Protein AF-J0ZTR8-F1 (afdb_monomer)

Mean predicted aligned error: 9.36 Å

Secondary structure (DSSP, 8-state):
------SSHHHHHHHHHHHHHHHHHHHHHHHHHHHHHHHHHHHHHHHHHHHTT----HHHHHHHHHHHHHHHHHHHHHHGGG--HHHHHHHHHHHHHHHHHHHHHHHHHHHHHHHHHHHHHHHHHHHHHHHT--

Nearest PDB structures (foldseek):
  3k1s-assembly1_A  TM=7.374E-01  e=2.381E+00  Bacillus anthracis
  6jx6-assembly1_C  TM=5.572E-01  e=1.476E+00  Homo sapiens
  2lrl-assembly1_A  TM=6.835E-01  e=6.987E+00  Escherichia coli K-12
  6iko-assembly1_A  TM=2.917E-01  e=4.330E+00  Mus musculus

Structure (mmCIF, N/CA/C/O backbone):
data_AF-J0ZTR8-F1
#
_entry.id   AF-J0ZTR8-F1
#
loop_
_atom_site.group_PDB
_atom_site.id
_atom_site.type_symbol
_atom_site.label_atom_id
_atom_site.label_alt_id
_atom_site.label_comp_id
_atom_site.label_asym_id
_atom_site.label_entity_id
_atom_site.label_seq_id
_atom_site.pdbx_PDB_ins_code
_atom_site.Cartn_x
_atom_site.Cartn_y
_atom_site.Cartn_z
_atom_site.occupancy
_atom_site.B_iso_or_equiv
_atom_site.auth_seq_id
_atom_site.auth_comp_id
_atom_site.auth_asym_id
_atom_site.auth_atom_id
_atom_site.pdbx_PDB_model_num
ATOM 1 N N . MET A 1 1 ? 46.237 -3.371 -52.506 1.00 38.31 1 MET A N 1
ATOM 2 C CA . MET A 1 1 ? 45.813 -2.296 -51.585 1.00 38.31 1 MET A CA 1
ATOM 3 C C . MET A 1 1 ? 44.910 -2.925 -50.540 1.00 38.31 1 MET A C 1
ATOM 5 O O . MET A 1 1 ? 43.870 -3.442 -50.919 1.00 38.31 1 MET A O 1
ATOM 9 N N . SER A 1 2 ? 45.355 -3.000 -49.284 1.00 45.72 2 SER A N 1
ATOM 10 C CA . SER A 1 2 ? 44.581 -3.608 -48.194 1.00 45.72 2 SER A CA 1
ATOM 11 C C . SER A 1 2 ? 43.732 -2.521 -47.543 1.00 45.72 2 SER A C 1
ATOM 13 O O . SER A 1 2 ? 44.282 -1.569 -46.991 1.00 45.72 2 SER A O 1
ATOM 15 N N . VAL A 1 3 ? 42.411 -2.616 -47.687 1.00 47.44 3 VAL A N 1
ATOM 16 C CA . VAL A 1 3 ? 41.468 -1.686 -47.058 1.00 47.44 3 VAL A CA 1
ATOM 17 C C . VAL A 1 3 ? 41.250 -2.173 -45.636 1.00 47.44 3 VAL A C 1
ATOM 19 O O . VAL A 1 3 ? 40.589 -3.180 -45.400 1.00 47.44 3 VAL A O 1
ATOM 22 N N . VAL A 1 4 ? 41.862 -1.474 -44.690 1.00 49.16 4 VAL A N 1
ATOM 23 C CA . VAL A 1 4 ? 41.681 -1.730 -43.269 1.00 49.16 4 VAL A CA 1
ATOM 24 C C . VAL A 1 4 ? 40.339 -1.120 -42.848 1.00 49.16 4 VAL A C 1
ATOM 26 O O . VAL A 1 4 ? 40.222 0.096 -42.715 1.00 49.16 4 VAL A O 1
ATOM 29 N N . GLN A 1 5 ? 39.316 -1.958 -42.665 1.00 52.06 5 GLN A N 1
ATOM 30 C CA . GLN A 1 5 ? 38.051 -1.582 -42.027 1.00 52.06 5 GLN A CA 1
ATOM 31 C C . GLN A 1 5 ? 38.244 -1.542 -40.501 1.00 52.06 5 GLN A C 1
ATOM 33 O O . GLN A 1 5 ? 37.935 -2.497 -39.800 1.00 52.06 5 GLN A O 1
ATOM 38 N N . TYR A 1 6 ? 38.776 -0.436 -39.978 1.00 50.03 6 TYR A N 1
ATOM 39 C CA . TYR A 1 6 ? 38.635 -0.082 -38.561 1.00 50.03 6 TYR A CA 1
ATOM 40 C C . TYR A 1 6 ? 37.590 1.026 -38.471 1.00 50.03 6 TYR A C 1
ATOM 42 O O . TYR A 1 6 ? 37.873 2.164 -38.836 1.00 50.03 6 TYR A O 1
ATOM 50 N N . GLY A 1 7 ? 36.379 0.716 -38.008 1.00 53.56 7 GLY A N 1
ATOM 51 C CA . GLY A 1 7 ? 35.395 1.774 -37.775 1.00 53.56 7 GLY A CA 1
ATOM 52 C C . GLY A 1 7 ? 34.061 1.359 -37.169 1.00 53.56 7 GLY A C 1
ATOM 53 O O . GLY A 1 7 ? 33.524 2.125 -36.377 1.00 53.56 7 GLY A O 1
ATOM 54 N N . ASP A 1 8 ? 33.537 0.170 -37.476 1.00 54.19 8 ASP A N 1
ATOM 55 C CA . ASP A 1 8 ? 32.096 -0.071 -37.265 1.00 54.19 8 ASP A CA 1
ATOM 56 C C . ASP A 1 8 ? 31.746 -0.859 -35.987 1.00 54.19 8 ASP A C 1
ATOM 58 O O . ASP A 1 8 ? 30.712 -0.628 -35.356 1.00 54.19 8 ASP A O 1
ATOM 62 N N . ASP A 1 9 ? 32.650 -1.717 -35.503 1.00 60.34 9 ASP A N 1
ATOM 63 C CA . ASP A 1 9 ? 32.377 -2.564 -34.328 1.00 60.34 9 ASP A CA 1
ATOM 64 C C . ASP A 1 9 ? 32.202 -1.760 -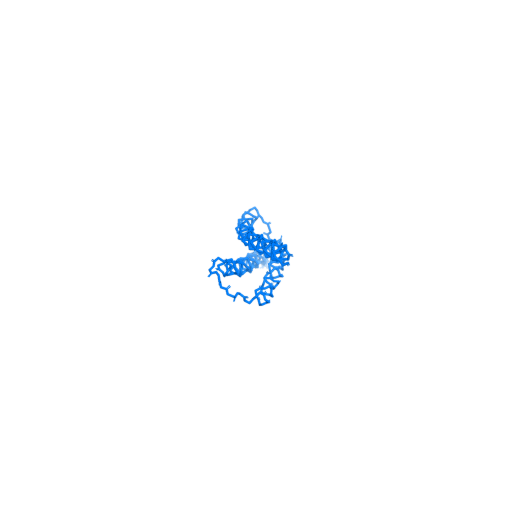33.026 1.00 60.34 9 ASP A C 1
ATOM 66 O O . ASP A 1 9 ? 31.440 -2.145 -32.138 1.00 60.34 9 ASP A O 1
ATOM 70 N N . SER A 1 10 ? 32.866 -0.605 -32.911 1.00 66.19 10 SER A N 1
ATOM 71 C CA . SER A 1 10 ? 32.795 0.262 -31.724 1.00 66.19 10 SER A CA 1
ATOM 72 C C . SER A 1 10 ? 31.452 0.991 -31.613 1.00 66.19 10 SER A C 1
ATOM 74 O O . SER A 1 10 ? 30.917 1.152 -30.513 1.00 66.19 10 SER A O 1
ATOM 76 N N . PHE A 1 11 ? 30.873 1.403 -32.745 1.00 63.28 11 PHE A N 1
ATOM 77 C CA . PHE A 1 11 ? 29.573 2.071 -32.769 1.00 63.28 11 PHE A CA 1
ATOM 78 C C . PHE A 1 11 ? 28.440 1.070 -32.521 1.00 63.28 11 PHE A C 1
ATOM 80 O O . PHE A 1 11 ? 27.582 1.313 -31.672 1.00 63.28 11 PHE A O 1
ATOM 87 N N . ALA A 1 12 ? 28.498 -0.101 -33.163 1.00 66.94 12 ALA A N 1
ATOM 88 C CA . ALA A 1 12 ? 27.542 -1.182 -32.940 1.00 66.94 12 ALA A CA 1
ATOM 89 C C . ALA A 1 12 ? 27.565 -1.706 -31.489 1.00 66.94 12 ALA A C 1
ATOM 91 O O . ALA A 1 12 ? 26.508 -1.964 -30.909 1.00 66.94 12 ALA A O 1
ATOM 92 N N . ALA A 1 13 ? 28.746 -1.823 -30.868 1.00 63.31 13 ALA A N 1
ATOM 93 C CA . ALA A 1 13 ? 28.872 -2.220 -29.465 1.00 63.31 13 ALA A CA 1
ATOM 94 C C . ALA A 1 13 ? 28.297 -1.167 -28.500 1.00 63.31 13 ALA A C 1
ATOM 96 O O . ALA A 1 13 ? 27.596 -1.523 -27.552 1.00 63.31 13 ALA A O 1
ATOM 97 N N . LYS A 1 14 ? 28.539 0.127 -28.756 1.00 61.22 14 LYS A N 1
ATOM 98 C CA . LYS A 1 14 ? 27.960 1.224 -27.961 1.00 61.22 14 LYS A CA 1
ATOM 99 C C . LYS A 1 14 ? 26.442 1.305 -28.105 1.00 61.22 14 LYS A C 1
ATOM 101 O O . LYS A 1 14 ? 25.765 1.479 -27.098 1.00 61.22 14 LYS A O 1
ATOM 106 N N . ALA A 1 15 ? 25.911 1.134 -29.316 1.00 63.16 15 ALA A N 1
ATOM 107 C CA . ALA A 1 15 ? 24.471 1.122 -29.561 1.00 63.16 15 ALA A CA 1
ATOM 108 C C . ALA A 1 15 ? 23.782 -0.033 -28.814 1.00 63.16 15 ALA A C 1
ATOM 110 O O . ALA A 1 15 ? 22.824 0.203 -28.087 1.00 63.16 15 ALA A O 1
ATOM 111 N N . LYS A 1 16 ? 24.328 -1.257 -28.891 1.00 64.12 16 LYS A N 1
ATOM 112 C CA . LYS A 1 16 ? 23.813 -2.418 -28.140 1.00 64.12 16 LYS A CA 1
ATOM 113 C C . LYS A 1 16 ? 23.883 -2.234 -26.624 1.00 64.12 16 LYS A C 1
ATOM 115 O O . LYS A 1 16 ? 22.965 -2.629 -25.917 1.00 64.12 16 LYS A O 1
ATOM 120 N N . ALA A 1 17 ? 24.962 -1.642 -26.110 1.00 64.75 17 ALA A N 1
ATOM 121 C CA . ALA A 1 17 ? 25.085 -1.361 -24.681 1.00 64.75 17 ALA A CA 1
ATOM 122 C C . ALA A 1 17 ? 24.061 -0.316 -24.208 1.00 64.75 17 ALA A C 1
ATOM 124 O O . ALA A 1 17 ? 23.549 -0.417 -23.095 1.00 64.75 17 ALA A O 1
ATOM 125 N N . LEU A 1 18 ? 23.754 0.679 -25.040 1.00 67.75 18 LEU A N 1
ATOM 126 C CA . LEU A 1 18 ? 22.758 1.702 -24.733 1.00 67.75 18 LEU A CA 1
ATOM 127 C C . LEU A 1 18 ? 21.340 1.112 -24.738 1.00 67.75 18 LEU A C 1
ATOM 129 O O . LEU A 1 18 ? 20.578 1.368 -23.813 1.00 67.75 18 LEU A O 1
ATOM 133 N N . ASP A 1 19 ? 21.039 0.249 -25.708 1.00 69.38 19 ASP A N 1
ATOM 134 C CA . ASP A 1 19 ? 19.752 -0.445 -25.830 1.00 69.38 19 ASP A CA 1
ATOM 135 C C . ASP A 1 19 ? 19.502 -1.412 -24.657 1.00 69.38 19 ASP A C 1
ATOM 137 O O . ASP A 1 19 ? 18.451 -1.378 -24.019 1.00 69.38 19 ASP A O 1
ATOM 141 N N . ASN A 1 20 ? 20.519 -2.189 -24.262 1.00 71.75 20 ASN A N 1
ATOM 142 C CA . ASN A 1 20 ? 20.438 -3.056 -23.082 1.00 71.75 20 ASN A CA 1
ATOM 143 C C . ASN A 1 20 ? 20.183 -2.261 -21.788 1.00 71.75 20 ASN A C 1
ATOM 145 O 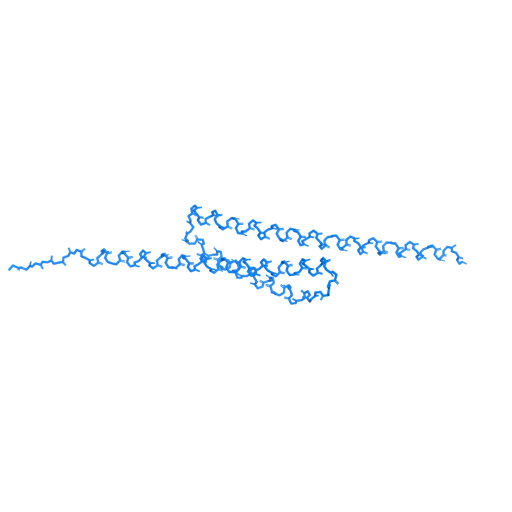O . ASN A 1 20 ? 19.380 -2.680 -20.962 1.00 71.75 20 ASN A O 1
ATOM 149 N N . ASN A 1 21 ? 20.816 -1.092 -21.623 1.00 78.50 21 ASN A N 1
ATOM 150 C CA . ASN A 1 21 ? 20.585 -0.241 -20.451 1.00 78.50 21 ASN A CA 1
ATOM 151 C C . ASN A 1 21 ? 19.160 0.333 -20.408 1.00 78.50 21 ASN A C 1
ATOM 153 O O . ASN A 1 21 ? 18.613 0.504 -19.319 1.00 78.50 21 ASN A O 1
ATOM 157 N N . LEU A 1 22 ? 18.558 0.630 -21.565 1.00 82.75 22 LEU A N 1
ATOM 158 C CA . LEU A 1 22 ? 17.165 1.077 -21.643 1.00 82.75 22 LEU A CA 1
ATOM 159 C C . LEU A 1 22 ? 16.200 -0.051 -21.259 1.00 82.75 22 LEU A C 1
ATOM 161 O O . LEU A 1 22 ? 15.306 0.171 -20.447 1.00 82.75 22 LEU A O 1
ATOM 165 N N . ILE A 1 23 ? 16.429 -1.267 -21.764 1.00 87.38 23 ILE A N 1
ATOM 166 C CA . ILE A 1 23 ? 15.625 -2.449 -21.418 1.00 87.38 23 ILE A CA 1
ATOM 167 C C . ILE A 1 23 ? 15.729 -2.764 -19.919 1.00 87.38 23 ILE A C 1
ATOM 169 O O . ILE A 1 23 ? 14.712 -2.988 -19.261 1.00 87.38 23 ILE A O 1
ATOM 173 N N . ASP A 1 24 ? 16.940 -2.745 -19.357 1.00 89.88 24 ASP A N 1
ATOM 174 C CA . ASP A 1 24 ? 17.158 -3.027 -17.936 1.00 89.88 24 ASP A CA 1
ATOM 175 C C . ASP A 1 24 ? 16.494 -1.978 -17.032 1.00 89.88 24 ASP A C 1
ATOM 177 O O . ASP A 1 24 ? 15.907 -2.322 -16.000 1.00 89.88 24 ASP A O 1
ATOM 181 N N . ARG A 1 25 ? 16.537 -0.703 -17.437 1.00 91.38 25 ARG A N 1
ATOM 182 C CA . ARG A 1 25 ? 15.855 0.400 -16.753 1.00 91.38 25 ARG A CA 1
ATOM 183 C C . ARG A 1 25 ? 14.342 0.232 -16.777 1.00 91.38 25 ARG A C 1
ATOM 185 O O . ARG A 1 25 ? 13.708 0.307 -15.726 1.00 91.38 25 ARG A O 1
ATOM 192 N N . ASP A 1 26 ? 13.763 -0.001 -17.950 1.00 92.94 26 ASP A N 1
ATOM 193 C CA . ASP A 1 26 ? 12.313 -0.143 -18.105 1.00 92.94 26 ASP A CA 1
ATOM 194 C C . ASP A 1 26 ? 11.805 -1.370 -17.328 1.00 92.94 26 ASP A C 1
ATOM 196 O O . ASP A 1 26 ? 10.744 -1.339 -16.696 1.00 92.94 26 ASP A O 1
ATOM 200 N N . TRP A 1 27 ? 12.607 -2.436 -17.277 1.00 94.06 27 TRP A N 1
ATOM 201 C CA . TRP A 1 27 ? 12.337 -3.605 -16.447 1.00 94.06 27 TRP A CA 1
ATOM 202 C C . TRP A 1 27 ? 12.416 -3.307 -14.944 1.00 94.06 27 TRP A C 1
ATOM 204 O O . TRP A 1 27 ? 11.539 -3.737 -14.186 1.00 94.06 27 TRP A O 1
ATOM 214 N N . ALA A 1 28 ? 13.432 -2.562 -14.496 1.00 94.75 28 ALA A N 1
ATOM 215 C CA . ALA A 1 28 ? 13.551 -2.125 -13.106 1.00 94.75 28 ALA A CA 1
ATOM 216 C C . ALA A 1 28 ? 12.344 -1.270 -12.691 1.00 94.75 28 ALA A C 1
ATOM 218 O O . ALA A 1 28 ? 11.746 -1.519 -11.641 1.00 94.75 28 ALA A O 1
ATOM 219 N N . MET A 1 29 ? 11.929 -0.336 -13.550 1.00 96.25 29 MET A N 1
ATOM 220 C CA . MET A 1 29 ? 10.774 0.518 -13.293 1.00 96.25 29 MET A CA 1
ATOM 221 C C . MET A 1 29 ? 9.466 -0.279 -13.274 1.00 96.25 29 MET A C 1
ATOM 223 O O . MET A 1 29 ? 8.661 -0.131 -12.358 1.00 96.25 29 MET A O 1
ATOM 227 N N . THR A 1 30 ? 9.284 -1.216 -14.206 1.00 96.44 30 THR A N 1
ATOM 228 C CA . THR A 1 30 ? 8.110 -2.106 -14.231 1.00 96.44 30 THR A CA 1
ATOM 229 C C . THR A 1 30 ? 7.970 -2.894 -12.927 1.00 96.44 30 THR A C 1
ATOM 231 O O . THR A 1 30 ? 6.879 -2.975 -12.358 1.00 96.44 30 THR A O 1
ATOM 234 N N . LYS A 1 31 ? 9.076 -3.448 -12.411 1.00 96.50 31 LYS A N 1
ATOM 235 C CA . LYS A 1 31 ? 9.086 -4.155 -11.121 1.00 96.50 31 LYS A CA 1
ATOM 236 C C . LYS A 1 31 ? 8.732 -3.241 -9.957 1.00 96.50 31 LYS A C 1
ATOM 238 O O . LYS A 1 31 ? 7.974 -3.650 -9.081 1.00 96.50 31 LYS A O 1
ATOM 243 N N . PHE A 1 32 ? 9.274 -2.028 -9.948 1.00 97.81 32 PHE A N 1
ATOM 244 C CA . PHE A 1 32 ? 8.981 -1.041 -8.918 1.00 97.81 32 PHE A CA 1
ATOM 245 C C . PHE A 1 32 ? 7.499 -0.663 -8.908 1.00 97.81 32 PHE A C 1
ATOM 247 O O . PHE A 1 32 ? 6.840 -0.773 -7.875 1.00 97.81 32 PHE A O 1
ATOM 254 N N . VAL A 1 33 ? 6.938 -0.330 -10.072 1.00 97.62 33 VAL A N 1
ATOM 255 C CA . VAL A 1 33 ? 5.512 -0.014 -10.227 1.00 97.62 33 VAL A CA 1
ATOM 256 C C . VAL A 1 33 ? 4.635 -1.181 -9.769 1.00 97.62 33 VAL A C 1
ATOM 258 O O . VAL A 1 33 ? 3.643 -0.966 -9.070 1.00 97.62 33 VAL A O 1
ATOM 261 N N . ALA A 1 34 ? 4.995 -2.417 -10.126 1.00 97.44 34 ALA A N 1
ATOM 262 C CA . ALA A 1 34 ? 4.270 -3.607 -9.690 1.00 97.44 34 ALA A CA 1
ATOM 263 C C . ALA A 1 34 ? 4.313 -3.784 -8.163 1.00 97.44 34 ALA A C 1
ATOM 265 O O . ALA A 1 34 ? 3.278 -4.058 -7.557 1.00 97.44 34 ALA A O 1
ATOM 266 N N . ALA A 1 35 ? 5.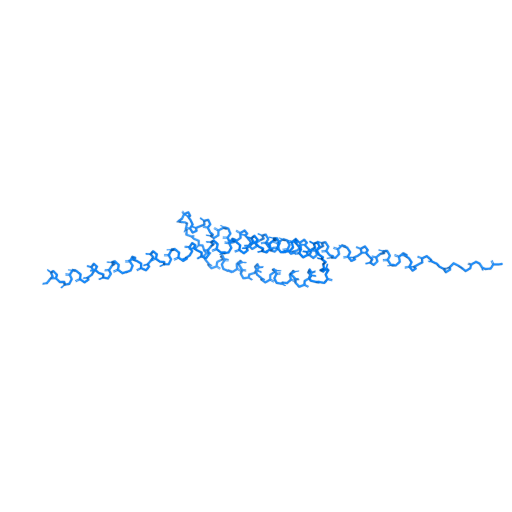474 -3.574 -7.534 1.00 98.12 35 ALA A N 1
ATOM 267 C CA . ALA A 1 35 ? 5.627 -3.661 -6.084 1.00 98.12 35 ALA A CA 1
ATOM 268 C C . ALA A 1 35 ? 4.812 -2.582 -5.349 1.00 98.12 35 ALA A C 1
ATOM 270 O O . ALA A 1 35 ? 4.096 -2.901 -4.398 1.00 98.12 35 ALA A O 1
ATOM 271 N N . VAL A 1 36 ? 4.852 -1.327 -5.820 1.00 98.12 36 VAL A N 1
ATOM 272 C CA . VAL A 1 36 ? 4.045 -0.232 -5.253 1.00 98.12 36 VAL A CA 1
ATOM 273 C C . VAL A 1 36 ? 2.556 -0.543 -5.372 1.00 98.12 36 VAL A C 1
ATOM 275 O O . VAL A 1 36 ? 1.832 -0.461 -4.381 1.00 98.12 36 VAL A O 1
ATOM 278 N N . LYS A 1 37 ? 2.087 -0.928 -6.566 1.00 97.19 37 LYS A N 1
ATOM 279 C CA . LYS A 1 37 ? 0.667 -1.227 -6.802 1.00 97.19 37 LYS A CA 1
ATOM 280 C C . LYS A 1 37 ? 0.188 -2.421 -5.984 1.00 97.19 37 LYS A C 1
ATOM 282 O O . LYS A 1 37 ? -0.890 -2.345 -5.405 1.00 97.19 37 LYS A O 1
ATOM 287 N N . GLY A 1 38 ? 0.981 -3.488 -5.906 1.00 97.31 38 GLY A N 1
ATOM 288 C CA . GLY A 1 38 ? 0.648 -4.661 -5.100 1.00 97.31 38 GLY A CA 1
ATOM 289 C C . GLY A 1 38 ? 0.510 -4.311 -3.619 1.00 97.31 38 GLY A C 1
ATOM 290 O O . GLY A 1 38 ? -0.480 -4.674 -2.989 1.00 97.31 38 GLY A O 1
ATOM 291 N N . LEU A 1 39 ? 1.446 -3.531 -3.072 1.00 98.06 39 LEU A N 1
ATOM 292 C CA . LEU A 1 39 ? 1.356 -3.078 -1.686 1.00 98.06 39 LEU A CA 1
ATOM 293 C C . LEU A 1 39 ? 0.157 -2.141 -1.464 1.00 98.06 39 LEU A C 1
ATOM 295 O O . LEU A 1 39 ? -0.574 -2.309 -0.491 1.00 98.06 39 LEU A O 1
ATOM 299 N N . ALA A 1 40 ? -0.090 -1.204 -2.382 1.00 97.88 40 ALA A N 1
ATOM 300 C CA . ALA A 1 40 ? -1.236 -0.300 -2.317 1.00 97.88 40 ALA A CA 1
ATOM 301 C C . ALA A 1 40 ? -2.573 -1.058 -2.308 1.00 97.88 40 ALA A C 1
ATOM 303 O O . ALA A 1 40 ? -3.457 -0.713 -1.532 1.00 97.88 40 ALA A O 1
ATOM 304 N N . GLN A 1 41 ? -2.702 -2.119 -3.111 1.00 97.75 41 GLN A N 1
ATOM 305 C CA . GLN A 1 41 ? -3.900 -2.963 -3.145 1.00 97.75 41 GLN A CA 1
ATOM 306 C C . GLN A 1 41 ? -4.157 -3.673 -1.814 1.00 97.75 41 GLN A C 1
ATOM 308 O O . GLN A 1 41 ? -5.301 -3.739 -1.376 1.00 97.75 41 GLN A O 1
ATOM 313 N N . VAL A 1 42 ? -3.112 -4.180 -1.154 1.00 97.62 42 VAL A N 1
ATOM 314 C CA . VAL A 1 42 ? -3.244 -4.824 0.165 1.00 97.62 42 VAL A CA 1
ATOM 315 C C . VAL A 1 42 ? -3.696 -3.812 1.222 1.00 97.62 42 VAL A C 1
ATOM 317 O O . VAL A 1 42 ? -4.566 -4.115 2.036 1.00 97.62 42 VAL A O 1
ATOM 320 N N . VAL A 1 43 ? -3.145 -2.595 1.186 1.00 97.38 43 VAL A N 1
ATOM 321 C CA . VAL A 1 43 ? -3.531 -1.501 2.094 1.00 97.38 43 VAL A CA 1
ATOM 322 C C . VAL A 1 43 ? -4.967 -1.037 1.836 1.00 97.38 43 VAL A C 1
ATOM 324 O O . VAL A 1 43 ? -5.721 -0.807 2.781 1.00 97.38 43 VAL A O 1
ATOM 327 N N . ASP A 1 44 ? -5.375 -0.926 0.571 1.00 97.31 44 ASP A N 1
ATOM 328 C CA . ASP A 1 44 ? -6.756 -0.598 0.209 1.00 97.31 44 ASP A CA 1
ATOM 329 C C . ASP A 1 44 ? -7.720 -1.691 0.669 1.00 97.31 44 ASP A C 1
ATOM 331 O O . ASP A 1 44 ? -8.770 -1.385 1.227 1.00 97.31 44 ASP A O 1
ATOM 335 N N . TYR A 1 45 ? -7.365 -2.961 0.461 1.00 96.06 45 TYR A N 1
ATOM 336 C CA . TYR A 1 45 ? -8.172 -4.095 0.898 1.00 96.06 45 TYR A CA 1
ATOM 337 C C . TYR A 1 45 ? -8.413 -4.052 2.407 1.00 96.06 45 TYR A C 1
ATOM 339 O O . TYR A 1 45 ? -9.560 -4.105 2.844 1.00 96.06 45 TYR A O 1
ATOM 347 N N . GLU A 1 46 ? -7.358 -3.885 3.202 1.00 96.31 46 GLU A N 1
ATOM 348 C CA . GLU A 1 46 ? -7.499 -3.764 4.651 1.00 96.31 46 GLU A CA 1
ATOM 349 C C . GLU A 1 46 ? -8.345 -2.548 5.040 1.00 96.31 46 GLU A C 1
ATOM 351 O O . GLU A 1 46 ? -9.256 -2.682 5.849 1.00 96.31 46 GLU A O 1
ATOM 356 N N . SER A 1 47 ? -8.103 -1.382 4.436 1.00 96.06 47 SER A N 1
ATOM 357 C CA . SER A 1 47 ? -8.885 -0.170 4.720 1.00 96.06 47 SER A CA 1
ATOM 358 C C . SER A 1 47 ? -10.374 -0.377 4.429 1.00 96.06 47 SER A C 1
ATOM 360 O O . SER A 1 47 ? -11.220 -0.034 5.250 1.00 96.06 47 SER A O 1
ATOM 362 N N . ASN A 1 48 ? -10.701 -1.017 3.305 1.00 95.25 48 ASN A N 1
ATOM 363 C CA . ASN A 1 48 ? -12.078 -1.350 2.953 1.00 95.25 48 ASN A CA 1
ATOM 364 C C . ASN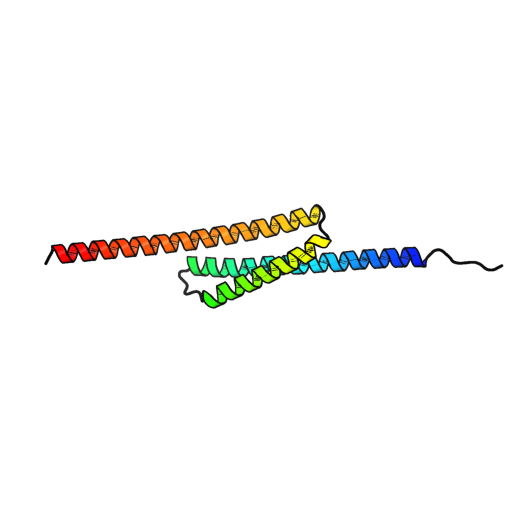 A 1 48 ? -12.694 -2.346 3.947 1.00 95.25 48 ASN A C 1
ATOM 366 O O . ASN A 1 48 ? -13.872 -2.226 4.281 1.00 95.25 48 ASN A O 1
ATOM 370 N N . MET A 1 49 ? -11.924 -3.319 4.446 1.00 94.06 49 MET A N 1
ATOM 371 C CA . MET A 1 49 ? -12.388 -4.252 5.481 1.00 94.06 49 MET A CA 1
ATOM 372 C C . MET A 1 49 ? -12.666 -3.536 6.808 1.00 94.06 49 MET A C 1
ATOM 374 O O . MET A 1 49 ? -13.689 -3.803 7.437 1.00 94.06 49 MET A O 1
ATOM 378 N N . LEU A 1 50 ? -11.803 -2.591 7.195 1.00 92.44 50 LEU A N 1
ATOM 379 C CA . LEU A 1 50 ? -11.980 -1.759 8.388 1.00 92.44 50 LEU A CA 1
ATOM 380 C C . LEU A 1 50 ? -13.216 -0.854 8.292 1.00 92.44 50 LEU A C 1
ATOM 382 O O . LEU A 1 50 ? -13.879 -0.632 9.300 1.00 92.44 50 LEU A O 1
ATOM 386 N N . GLU A 1 51 ? -13.530 -0.329 7.107 1.00 92.50 51 GLU A N 1
ATOM 387 C CA . GLU A 1 51 ? -14.696 0.539 6.883 1.00 92.50 51 GLU A CA 1
ATOM 388 C C . GLU A 1 51 ? -16.008 -0.248 6.755 1.00 92.50 51 GLU A C 1
ATOM 390 O O . GLU A 1 51 ? -17.050 0.188 7.239 1.00 92.50 51 GLU A O 1
ATOM 395 N N . SER A 1 52 ? -15.972 -1.427 6.129 1.00 91.50 52 SER A N 1
ATOM 396 C CA . SER A 1 52 ? -17.161 -2.258 5.883 1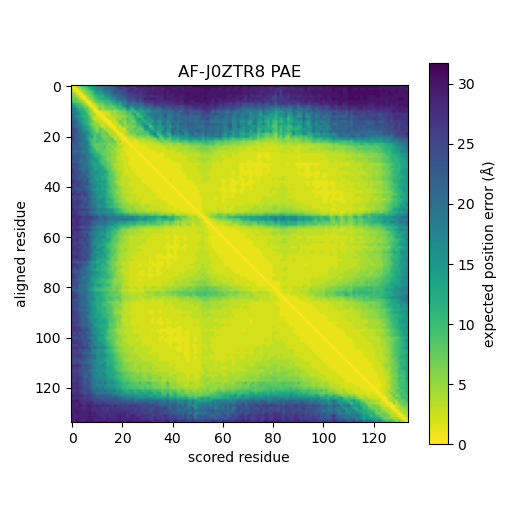.00 91.50 52 SER A CA 1
ATOM 397 C C . SER A 1 52 ? -17.580 -3.133 7.071 1.00 91.50 52 SER A C 1
ATOM 399 O O . SER A 1 52 ? -18.517 -3.919 6.944 1.00 91.50 52 SER A O 1
ATOM 401 N N . SER A 1 53 ? -16.925 -2.995 8.230 1.00 79.06 53 SER A N 1
ATOM 402 C CA . SER A 1 53 ? -17.106 -3.881 9.397 1.00 79.06 53 SER A CA 1
ATOM 403 C C . SER A 1 53 ? -16.860 -5.364 9.075 1.00 79.06 53 SER A C 1
ATOM 405 O O . SER A 1 53 ? -17.468 -6.252 9.674 1.00 79.06 53 SER A O 1
ATOM 407 N N . GLY A 1 54 ? -15.990 -5.642 8.100 1.00 82.62 54 GLY A N 1
ATOM 408 C CA . GLY A 1 54 ? -15.587 -7.002 7.772 1.00 82.62 54 GLY A CA 1
ATOM 409 C C . GLY A 1 54 ? -14.739 -7.624 8.883 1.00 82.62 54 GLY A C 1
ATOM 410 O O . GLY A 1 54 ? -14.249 -6.936 9.777 1.00 82.62 54 GLY A O 1
ATOM 411 N N . ILE A 1 55 ? -14.529 -8.939 8.807 1.00 85.81 55 ILE A N 1
ATOM 412 C CA . ILE A 1 55 ? -13.588 -9.661 9.673 1.00 85.81 55 ILE A CA 1
ATOM 413 C C . ILE A 1 55 ? -12.329 -9.943 8.842 1.00 85.81 55 ILE A C 1
ATOM 415 O O . ILE A 1 55 ? -12.274 -10.964 8.154 1.00 85.81 55 ILE A O 1
ATOM 419 N N . PRO A 1 56 ? -11.356 -9.019 8.800 1.00 86.44 56 PRO A N 1
ATOM 420 C CA . PRO A 1 56 ? -10.122 -9.237 8.062 1.00 86.44 56 PRO A CA 1
ATOM 421 C C . PRO A 1 56 ? -9.255 -10.306 8.734 1.00 86.44 56 PRO A C 1
ATOM 423 O O . PRO A 1 56 ? -9.094 -10.333 9.955 1.00 86.44 56 PRO A O 1
ATOM 426 N N . ASP A 1 57 ? -8.634 -11.145 7.910 1.00 92.88 57 ASP A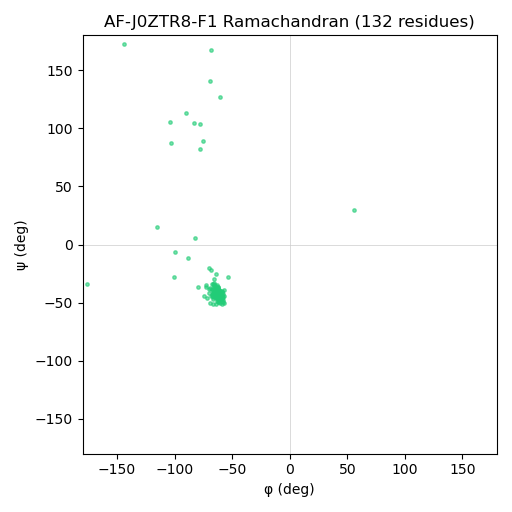 N 1
ATOM 427 C CA . ASP A 1 57 ? -7.502 -11.966 8.327 1.00 92.88 57 ASP A CA 1
ATOM 428 C C . ASP A 1 57 ? -6.256 -11.073 8.418 1.00 92.88 57 ASP A C 1
ATOM 430 O O . ASP A 1 57 ? -5.533 -10.858 7.441 1.00 92.88 57 ASP A O 1
ATOM 434 N N . TYR A 1 58 ? -6.044 -10.483 9.595 1.00 92.56 58 TYR A N 1
ATOM 435 C CA . TYR A 1 58 ? -4.912 -9.590 9.831 1.00 92.56 58 TYR A CA 1
ATOM 436 C C . TYR A 1 58 ? -3.559 -10.297 9.725 1.00 92.56 58 TYR A C 1
ATOM 438 O O . TYR A 1 58 ? -2.563 -9.631 9.441 1.00 92.56 58 TYR A O 1
ATOM 446 N N . GLU A 1 59 ? -3.487 -11.612 9.950 1.00 95.62 59 GLU A N 1
ATOM 447 C CA . GLU A 1 59 ? -2.229 -12.348 9.835 1.00 95.62 59 GLU A CA 1
ATOM 448 C C . GLU A 1 59 ? -1.792 -12.413 8.371 1.00 95.62 59 GLU A C 1
ATOM 450 O O . GLU A 1 59 ? -0.678 -11.987 8.042 1.00 95.62 59 GLU A O 1
ATOM 455 N N . GLU A 1 60 ? -2.696 -12.826 7.479 1.00 95.94 60 GLU A N 1
ATOM 456 C CA . GLU A 1 60 ? -2.412 -12.868 6.043 1.00 95.94 60 GLU A CA 1
ATOM 457 C C . GLU A 1 60 ? -2.169 -11.463 5.474 1.00 95.94 60 GLU A C 1
ATOM 459 O O . GLU A 1 60 ? -1.199 -11.244 4.743 1.00 95.94 60 GLU A O 1
ATOM 464 N N . ILE A 1 61 ? -2.976 -10.469 5.864 1.00 96.31 61 ILE A N 1
ATOM 465 C CA . ILE A 1 61 ? -2.784 -9.074 5.434 1.00 96.31 61 ILE A CA 1
ATOM 466 C C . ILE A 1 61 ? -1.393 -8.567 5.830 1.00 96.31 61 ILE A C 1
ATOM 468 O O . ILE A 1 61 ? -0.675 -7.998 5.001 1.00 96.31 61 ILE A O 1
ATOM 472 N N . ASN A 1 62 ? -0.979 -8.776 7.081 1.00 96.12 62 ASN A N 1
ATOM 473 C CA . ASN A 1 62 ? 0.324 -8.318 7.555 1.00 96.12 62 ASN A CA 1
ATOM 474 C C . ASN A 1 62 ? 1.470 -9.053 6.859 1.00 96.12 62 ASN A C 1
ATOM 476 O O . ASN A 1 62 ? 2.469 -8.427 6.491 1.00 96.12 62 ASN A O 1
ATOM 480 N N . LEU A 1 63 ? 1.320 -10.352 6.606 1.00 97.06 63 LEU A N 1
ATOM 481 C CA . LEU A 1 63 ? 2.288 -11.130 5.844 1.00 97.06 63 LEU A CA 1
ATOM 482 C C . LEU A 1 63 ? 2.446 -10.590 4.413 1.00 97.06 63 LEU A C 1
ATOM 484 O O . LEU A 1 63 ? 3.574 -10.401 3.943 1.00 97.06 63 LEU A O 1
ATOM 488 N N . CYS A 1 64 ? 1.337 -10.277 3.742 1.00 96.56 64 CYS A N 1
ATOM 489 C CA . CYS A 1 64 ? 1.325 -9.633 2.431 1.00 96.56 64 CYS A CA 1
ATOM 490 C C . CYS A 1 64 ? 2.000 -8.256 2.454 1.00 96.56 64 CYS A C 1
ATOM 492 O O . CYS A 1 64 ? 2.824 -7.982 1.580 1.00 96.56 64 CYS A O 1
ATOM 494 N N . LYS A 1 65 ? 1.741 -7.414 3.463 1.00 97.06 65 LYS A N 1
ATOM 495 C CA . LYS A 1 65 ? 2.424 -6.115 3.611 1.00 97.06 65 LYS A CA 1
ATOM 496 C C . LYS A 1 65 ? 3.932 -6.272 3.795 1.00 97.06 65 LYS A C 1
ATOM 498 O O . LYS A 1 65 ? 4.698 -5.572 3.140 1.00 97.06 65 LYS A O 1
ATOM 503 N N . ILE A 1 66 ? 4.378 -7.200 4.647 1.00 97.56 66 ILE A N 1
ATOM 504 C CA . ILE A 1 66 ? 5.808 -7.456 4.888 1.00 97.56 66 ILE A CA 1
ATOM 505 C C . ILE A 1 66 ? 6.502 -7.902 3.594 1.00 97.56 66 ILE A C 1
ATOM 507 O O . ILE A 1 66 ? 7.595 -7.423 3.279 1.00 97.56 66 ILE A O 1
ATOM 511 N N . ARG A 1 67 ? 5.870 -8.803 2.830 1.00 97.06 67 ARG A N 1
ATOM 512 C CA . ARG A 1 67 ? 6.369 -9.230 1.513 1.00 97.06 67 ARG A CA 1
ATOM 513 C C . ARG A 1 67 ? 6.405 -8.056 0.530 1.00 97.06 67 ARG A C 1
ATOM 515 O O . ARG A 1 67 ? 7.456 -7.796 -0.046 1.00 97.06 67 ARG A O 1
ATOM 522 N N . GLY A 1 68 ? 5.319 -7.292 0.422 1.00 96.75 68 GLY A N 1
ATOM 523 C CA . GLY A 1 68 ? 5.228 -6.128 -0.462 1.00 96.75 68 GLY A CA 1
ATOM 524 C C . GLY A 1 68 ? 6.269 -5.050 -0.150 1.00 96.75 68 GLY A C 1
ATOM 525 O O . GLY A 1 68 ? 6.919 -4.544 -1.058 1.00 96.75 68 GLY A O 1
ATOM 526 N N . LEU A 1 69 ? 6.514 -4.753 1.130 1.00 97.62 69 LEU A N 1
ATOM 527 C CA . LEU A 1 69 ? 7.565 -3.821 1.556 1.00 97.62 69 LEU A CA 1
ATOM 528 C C . LEU A 1 69 ? 8.967 -4.327 1.204 1.00 97.62 69 LEU A C 1
ATOM 530 O O . LEU A 1 69 ? 9.828 -3.547 0.796 1.00 97.62 69 LEU A O 1
ATOM 534 N N . ARG A 1 70 ? 9.215 -5.634 1.338 1.00 97.31 70 ARG A N 1
ATOM 535 C CA . ARG A 1 70 ? 10.485 -6.243 0.924 1.00 97.31 70 ARG A CA 1
ATOM 536 C C . ARG A 1 70 ? 10.700 -6.097 -0.583 1.00 97.31 70 ARG A C 1
ATOM 538 O O . ARG A 1 70 ? 11.789 -5.700 -0.998 1.00 97.31 70 ARG A O 1
ATOM 545 N N . ASP A 1 71 ? 9.680 -6.395 -1.379 1.00 97.25 71 ASP A N 1
ATOM 546 C CA . ASP A 1 71 ? 9.742 -6.309 -2.840 1.00 97.25 71 ASP A CA 1
ATOM 547 C C . ASP A 1 71 ? 9.883 -4.859 -3.316 1.00 97.25 71 ASP A C 1
ATOM 549 O O . ASP A 1 71 ? 10.671 -4.572 -4.223 1.00 97.25 71 ASP A O 1
ATOM 553 N N . LEU A 1 72 ? 9.207 -3.922 -2.647 1.00 97.44 72 LEU A N 1
ATOM 554 C CA . LEU A 1 72 ? 9.358 -2.489 -2.879 1.00 97.44 72 LEU A CA 1
ATOM 555 C C . LEU A 1 72 ? 10.790 -2.021 -2.588 1.00 97.44 72 LEU A C 1
ATOM 557 O O . LEU A 1 72 ? 11.417 -1.391 -3.433 1.00 97.44 72 LEU A O 1
ATOM 561 N N . ASN A 1 73 ? 11.356 -2.387 -1.436 1.00 96.94 73 ASN A N 1
ATOM 562 C CA . ASN A 1 73 ? 12.732 -2.017 -1.084 1.00 96.94 73 ASN A CA 1
ATOM 563 C C . ASN A 1 73 ? 13.761 -2.582 -2.072 1.00 96.94 73 ASN A C 1
ATOM 565 O O . ASN A 1 73 ? 14.734 -1.909 -2.435 1.00 96.94 73 ASN A O 1
ATOM 569 N N . LYS A 1 74 ? 13.546 -3.821 -2.527 1.00 9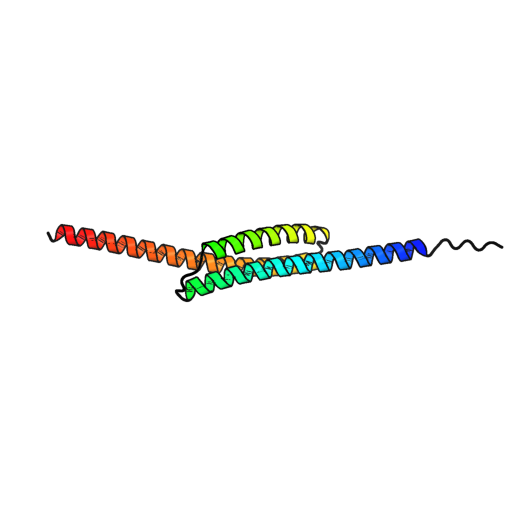6.25 74 LYS A N 1
ATOM 570 C CA . LYS A 1 74 ? 14.410 -4.463 -3.517 1.00 96.25 74 LYS A CA 1
ATOM 571 C C . LYS A 1 74 ? 14.324 -3.755 -4.869 1.00 96.25 74 LYS A C 1
ATOM 573 O O . LYS A 1 74 ? 15.351 -3.362 -5.408 1.00 96.25 74 LYS A O 1
ATOM 578 N N . SER A 1 75 ? 13.115 -3.544 -5.382 1.00 96.19 75 SER A N 1
ATOM 579 C CA . SER A 1 75 ? 12.904 -2.876 -6.672 1.00 96.19 75 SER A CA 1
ATOM 580 C C . SER A 1 75 ? 13.360 -1.413 -6.665 1.00 96.19 75 SER A C 1
ATOM 582 O O . SER A 1 75 ? 13.951 -0.962 -7.639 1.00 96.19 75 SER A O 1
ATOM 584 N N . MET A 1 76 ? 13.212 -0.696 -5.548 1.00 96.00 76 MET A N 1
ATOM 585 C CA . MET A 1 76 ? 13.748 0.662 -5.389 1.00 96.00 76 MET A CA 1
ATOM 586 C C . MET A 1 76 ? 15.280 0.697 -5.497 1.00 96.00 76 MET A C 1
ATOM 588 O O . MET A 1 76 ? 15.857 1.622 -6.070 1.00 96.00 76 MET A O 1
ATOM 592 N N . SER A 1 77 ? 15.956 -0.330 -4.973 1.00 94.81 77 SER A N 1
ATOM 593 C CA . SER A 1 77 ? 17.412 -0.466 -5.105 1.00 94.81 77 SER A CA 1
ATOM 594 C C . SER A 1 77 ? 17.841 -0.700 -6.558 1.00 94.81 77 SER A C 1
ATOM 596 O O . SER A 1 77 ? 18.901 -0.218 -6.963 1.00 94.81 77 SER A O 1
ATOM 598 N N . ASP A 1 78 ? 17.015 -1.398 -7.341 1.00 93.25 78 ASP A N 1
ATOM 599 C CA . ASP A 1 78 ? 17.244 -1.628 -8.770 1.00 93.25 78 ASP A CA 1
ATOM 600 C C . ASP A 1 78 ? 17.027 -0.333 -9.576 1.00 93.25 78 ASP A C 1
ATOM 602 O O . ASP A 1 78 ? 17.893 0.046 -10.366 1.00 93.25 78 ASP A O 1
ATOM 606 N N . VAL A 1 79 ? 15.933 0.398 -9.319 1.00 94.00 79 VAL A N 1
ATOM 607 C CA . VAL A 1 79 ? 15.608 1.674 -9.991 1.00 94.00 79 VAL A CA 1
ATOM 608 C C . VAL A 1 79 ? 16.659 2.749 -9.724 1.00 94.00 79 VAL A C 1
ATOM 610 O O . VAL A 1 79 ? 17.022 3.490 -10.635 1.00 94.00 79 VAL A O 1
ATOM 613 N N . ARG A 1 80 ? 17.227 2.798 -8.510 1.00 93.00 80 ARG A N 1
ATOM 614 C CA . ARG A 1 80 ? 18.244 3.795 -8.125 1.00 93.00 80 ARG A CA 1
ATOM 615 C C . ARG A 1 80 ? 19.443 3.850 -9.081 1.00 93.00 80 ARG A C 1
ATOM 617 O O . ARG A 1 80 ? 20.066 4.898 -9.211 1.00 93.00 80 ARG A O 1
ATOM 624 N N . ARG A 1 81 ? 19.773 2.746 -9.757 1.00 90.88 81 ARG A N 1
ATOM 625 C CA . ARG A 1 81 ? 20.892 2.677 -10.716 1.00 90.88 81 ARG A CA 1
ATOM 626 C C . ARG A 1 81 ? 20.654 3.488 -11.987 1.00 90.88 81 ARG A C 1
ATOM 628 O O . ARG A 1 81 ? 21.614 3.839 -12.662 1.00 90.88 81 ARG A O 1
ATOM 635 N N . TYR A 1 82 ? 19.395 3.769 -12.296 1.00 91.44 82 TYR A N 1
ATOM 636 C CA . TYR A 1 82 ? 18.968 4.442 -13.516 1.00 91.44 82 TYR A CA 1
ATOM 637 C C . TYR A 1 82 ? 18.326 5.801 -13.232 1.00 91.44 82 TYR A C 1
ATOM 639 O O . TYR A 1 82 ? 17.653 6.351 -14.099 1.00 91.44 82 TYR A O 1
ATOM 647 N N . MET A 1 83 ? 18.513 6.318 -12.015 1.00 90.62 83 MET A N 1
ATOM 648 C CA . MET A 1 83 ? 17.837 7.513 -11.539 1.00 90.62 83 MET A CA 1
ATOM 649 C C . MET A 1 83 ? 18.179 8.730 -12.408 1.00 90.62 83 MET A C 1
ATOM 651 O O . MET A 1 83 ? 19.347 9.041 -12.649 1.00 90.62 83 MET A O 1
ATOM 655 N N . ASN A 1 84 ? 17.139 9.400 -12.887 1.00 91.62 84 ASN A N 1
ATOM 656 C CA . ASN A 1 84 ? 17.187 10.683 -13.572 1.00 91.62 84 ASN A CA 1
ATOM 657 C C . ASN A 1 84 ? 15.948 11.491 -13.159 1.00 91.62 84 ASN A C 1
ATOM 659 O O . ASN A 1 84 ? 15.058 10.947 -12.510 1.00 91.62 84 ASN A O 1
ATOM 663 N N . GLN A 1 85 ? 15.875 12.761 -13.550 1.00 92.00 85 GLN A N 1
ATOM 664 C CA . GLN A 1 85 ? 14.808 13.656 -13.095 1.00 92.00 85 GLN A CA 1
ATOM 665 C C . GLN A 1 85 ? 13.391 13.139 -13.419 1.00 92.00 85 GLN A C 1
ATOM 667 O O . GLN A 1 85 ? 12.495 13.243 -12.586 1.00 92.00 85 GLN A O 1
ATOM 672 N N . ASP A 1 86 ? 13.187 12.538 -14.594 1.00 91.38 86 ASP A N 1
ATOM 673 C CA . ASP A 1 86 ? 11.877 12.006 -14.989 1.00 91.38 86 ASP A CA 1
ATOM 674 C C . ASP A 1 86 ? 11.476 10.799 -14.125 1.00 91.38 86 ASP A C 1
ATOM 676 O O . ASP A 1 86 ? 10.346 10.714 -13.642 1.00 91.38 86 ASP A O 1
ATOM 680 N N . ILE A 1 87 ? 12.421 9.885 -13.881 1.00 92.75 87 ILE A N 1
ATOM 681 C CA . ILE A 1 87 ? 12.213 8.701 -13.038 1.00 92.75 87 ILE A CA 1
ATOM 682 C C . ILE A 1 87 ? 12.008 9.102 -11.579 1.00 92.75 87 ILE A C 1
ATOM 684 O O . ILE A 1 87 ? 11.157 8.521 -10.911 1.00 92.75 87 ILE A O 1
ATOM 688 N N . GLU A 1 88 ? 12.747 10.095 -11.081 1.00 94.69 88 GLU A N 1
ATOM 689 C CA . GLU A 1 88 ? 12.565 10.628 -9.727 1.00 94.69 88 GLU A CA 1
ATOM 690 C C . GLU A 1 88 ? 11.138 11.133 -9.534 1.00 94.69 88 GLU A C 1
ATOM 692 O O . GLU A 1 88 ? 10.469 10.705 -8.595 1.00 94.69 88 GLU A O 1
ATOM 697 N N . HIS A 1 89 ? 10.635 11.951 -10.461 1.00 95.56 89 HIS A N 1
ATOM 698 C CA . HIS A 1 89 ? 9.268 12.462 -10.395 1.00 95.56 89 HIS A CA 1
ATOM 699 C C . HIS A 1 89 ? 8.210 11.351 -10.440 1.00 95.56 89 HIS A C 1
ATOM 701 O O . HIS A 1 89 ? 7.229 11.400 -9.693 1.00 95.56 89 HIS A O 1
ATOM 707 N N . GLU A 1 90 ? 8.394 10.328 -11.279 1.00 95.25 90 GLU A N 1
ATOM 708 C CA . GLU A 1 90 ? 7.459 9.202 -11.342 1.00 95.25 90 GLU A CA 1
ATOM 709 C C . GLU A 1 90 ? 7.481 8.369 -10.048 1.00 95.25 90 GLU A C 1
ATOM 711 O O . GLU A 1 90 ? 6.428 8.047 -9.489 1.00 95.25 90 GLU A O 1
ATOM 716 N N . VAL A 1 91 ? 8.674 8.064 -9.530 1.00 96.12 91 VAL A N 1
ATOM 717 C CA . VAL A 1 91 ? 8.860 7.348 -8.261 1.00 96.12 91 VAL A CA 1
ATOM 718 C C . VAL A 1 91 ? 8.241 8.125 -7.099 1.00 96.12 91 VAL A C 1
ATOM 720 O O . VAL A 1 91 ? 7.498 7.544 -6.306 1.00 96.12 91 VAL A O 1
ATOM 723 N N . GLU A 1 92 ? 8.492 9.431 -7.005 1.00 96.56 92 GLU A N 1
ATOM 724 C CA . GLU A 1 92 ? 7.911 10.307 -5.984 1.00 96.56 92 GLU A CA 1
ATOM 725 C C . GLU A 1 92 ? 6.383 10.316 -6.044 1.00 96.56 92 GLU A C 1
ATOM 727 O O . GLU A 1 92 ? 5.729 10.160 -5.010 1.00 96.56 92 GLU A O 1
ATOM 732 N N . SER A 1 93 ? 5.802 10.435 -7.242 1.00 97.06 93 SER A N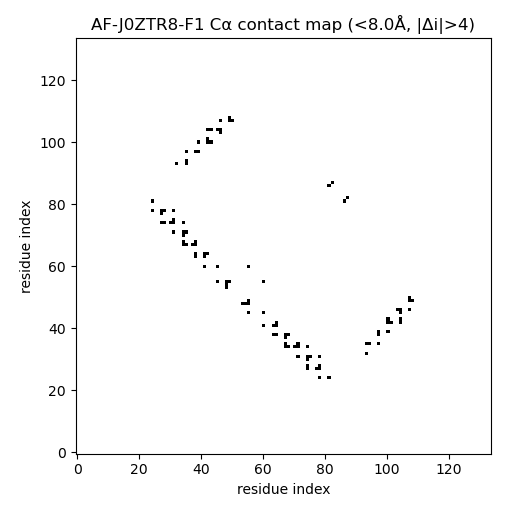 1
ATOM 733 C CA . SER A 1 93 ? 4.348 10.405 -7.422 1.00 97.06 93 SER A CA 1
ATOM 734 C C . SER A 1 93 ? 3.746 9.092 -6.915 1.00 97.06 93 SER A C 1
ATOM 736 O O . SER A 1 93 ? 2.765 9.102 -6.168 1.00 97.06 93 SER A O 1
ATOM 738 N N . LEU A 1 94 ? 4.344 7.956 -7.283 1.00 97.19 94 LEU A N 1
ATOM 739 C CA . LEU A 1 94 ? 3.873 6.625 -6.889 1.00 97.19 94 LEU A CA 1
ATOM 740 C C . LEU A 1 94 ? 3.986 6.392 -5.377 1.00 97.19 94 LEU A C 1
ATOM 742 O O . LEU A 1 94 ? 3.068 5.847 -4.758 1.00 97.19 94 LEU A O 1
ATOM 746 N N . LEU A 1 95 ? 5.097 6.815 -4.770 1.00 97.62 95 LEU A N 1
ATOM 747 C CA . LEU A 1 95 ? 5.306 6.697 -3.328 1.00 97.62 95 LEU A CA 1
ATOM 748 C C . LEU A 1 95 ? 4.391 7.636 -2.538 1.00 97.62 95 LEU A C 1
ATOM 750 O O . LEU A 1 95 ? 3.883 7.232 -1.493 1.00 97.62 95 LEU A O 1
ATOM 754 N N . SER A 1 96 ? 4.131 8.847 -3.039 1.00 98.00 96 SER A N 1
ATOM 755 C CA . SER A 1 96 ? 3.202 9.794 -2.412 1.00 98.00 96 SER A CA 1
ATOM 756 C C . SER A 1 96 ? 1.788 9.218 -2.326 1.00 98.00 96 SER A C 1
ATOM 758 O O . SER A 1 96 ? 1.137 9.302 -1.283 1.00 98.00 96 SER A O 1
ATOM 760 N N . ASP A 1 97 ? 1.312 8.574 -3.389 1.00 97.44 97 ASP A N 1
ATOM 761 C CA . ASP A 1 97 ? -0.022 7.974 -3.388 1.00 97.44 97 ASP A CA 1
ATOM 762 C C . ASP A 1 97 ? -0.115 6.751 -2.468 1.00 97.44 97 ASP A C 1
ATOM 764 O O . ASP A 1 97 ? -1.106 6.598 -1.746 1.00 97.44 97 ASP A O 1
ATOM 768 N N . LEU A 1 98 ? 0.929 5.917 -2.412 1.00 97.88 98 LEU A N 1
ATOM 769 C CA . LEU A 1 98 ? 1.016 4.836 -1.428 1.00 97.88 98 LEU A CA 1
ATOM 770 C C . LEU A 1 98 ? 1.029 5.383 0.010 1.00 97.88 98 LEU A C 1
ATOM 772 O O . LEU A 1 98 ? 0.335 4.850 0.877 1.00 97.88 98 LEU A O 1
ATOM 776 N N . GLN A 1 99 ? 1.773 6.462 0.261 1.00 98.12 99 GLN A N 1
ATOM 777 C CA . GLN A 1 99 ? 1.835 7.111 1.569 1.00 98.12 99 GLN A CA 1
ATOM 778 C C . GLN A 1 99 ? 0.455 7.603 2.013 1.00 98.12 99 GLN A C 1
ATOM 780 O O . GLN A 1 99 ? 0.058 7.340 3.145 1.00 98.12 99 GLN A O 1
ATOM 785 N N . LYS A 1 100 ? -0.313 8.253 1.129 1.00 98.19 100 LYS A N 1
ATOM 786 C CA . LYS A 1 100 ? -1.687 8.692 1.436 1.00 98.19 100 LYS A CA 1
ATOM 787 C C . LYS A 1 100 ? -2.594 7.518 1.816 1.00 98.19 100 LYS A C 1
ATOM 789 O O . LYS A 1 100 ? -3.389 7.636 2.745 1.00 98.19 100 LYS A O 1
ATOM 794 N N . LYS A 1 101 ? -2.476 6.378 1.125 1.00 98.00 101 LYS A N 1
ATOM 795 C CA . LYS A 1 101 ? -3.259 5.167 1.434 1.00 98.00 101 LYS A CA 1
ATOM 796 C C . LYS A 1 101 ? -2.905 4.598 2.807 1.00 98.00 101 LYS A C 1
ATOM 798 O O . LYS A 1 101 ? -3.801 4.296 3.589 1.00 98.00 101 LYS A O 1
ATOM 803 N N . LEU A 1 102 ? -1.612 4.501 3.117 1.00 97.88 102 LEU A N 1
ATOM 804 C CA . LEU A 1 102 ? -1.132 4.061 4.431 1.00 97.88 102 LEU A CA 1
ATOM 805 C C . LEU A 1 102 ? -1.582 5.008 5.551 1.00 97.88 102 LEU A C 1
ATOM 807 O O . LEU A 1 102 ? -2.019 4.546 6.601 1.00 97.88 102 LEU A O 1
AT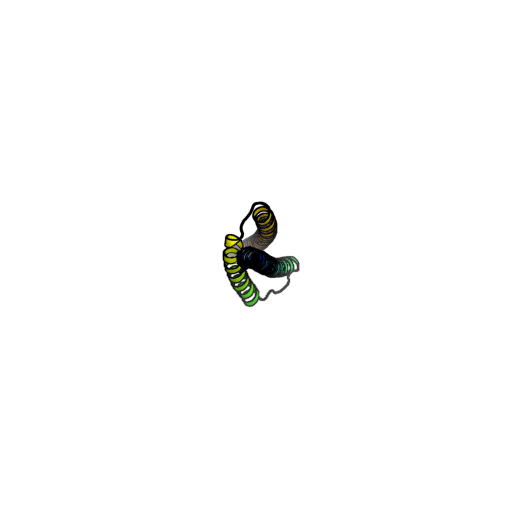OM 811 N N . GLN A 1 103 ? -1.524 6.318 5.308 1.00 98.00 103 GLN A N 1
ATOM 812 C CA . GLN A 1 103 ? -1.988 7.344 6.238 1.00 98.00 103 GLN A CA 1
ATOM 813 C C . GLN A 1 103 ? -3.478 7.155 6.567 1.00 98.00 103 GLN A C 1
ATOM 815 O O . GLN A 1 103 ? -3.833 7.038 7.737 1.00 98.00 103 GLN A O 1
ATOM 820 N N . ARG A 1 104 ? -4.336 7.021 5.545 1.00 97.69 104 ARG A N 1
ATOM 821 C CA . ARG A 1 104 ? -5.774 6.753 5.731 1.00 97.69 104 ARG A CA 1
ATOM 822 C C . ARG A 1 104 ? -6.023 5.463 6.516 1.00 97.69 104 ARG A C 1
ATOM 824 O O . ARG A 1 104 ? -6.854 5.444 7.418 1.00 97.69 104 ARG A O 1
ATOM 831 N N . ASN A 1 105 ? -5.313 4.384 6.187 1.00 96.88 105 ASN A N 1
ATOM 832 C CA . ASN A 1 105 ? -5.432 3.113 6.901 1.00 96.88 105 ASN A CA 1
ATOM 833 C C . ASN A 1 105 ? -5.079 3.257 8.392 1.00 96.88 105 ASN A C 1
ATOM 835 O O . ASN A 1 105 ? -5.808 2.775 9.257 1.00 96.88 105 ASN A O 1
ATOM 839 N N . SER A 1 106 ? -3.997 3.980 8.693 1.00 97.44 106 SER A N 1
ATOM 840 C CA . SER A 1 106 ? -3.583 4.268 10.067 1.00 97.44 106 SER A CA 1
ATOM 841 C C . SER A 1 106 ? -4.629 5.081 10.829 1.00 97.44 106 SER A C 1
ATOM 843 O O . SER A 1 106 ? -4.860 4.823 12.009 1.00 97.44 106 SER A O 1
ATOM 845 N N . GLU A 1 107 ? -5.262 6.057 10.179 1.00 97.62 107 GLU A N 1
ATOM 846 C CA . GLU A 1 107 ? -6.324 6.867 10.782 1.00 97.62 107 GLU A CA 1
ATOM 847 C C . GLU A 1 107 ? -7.548 6.012 11.134 1.00 97.62 107 GLU A C 1
ATOM 849 O O . GLU A 1 107 ? -8.055 6.114 12.249 1.00 97.62 107 GLU A O 1
ATOM 854 N N . LEU A 1 108 ? -7.961 5.098 10.248 1.00 95.81 108 LEU A N 1
ATOM 855 C CA . LEU A 1 108 ? -9.051 4.152 10.519 1.00 95.81 108 LEU A CA 1
ATOM 856 C C . LEU A 1 108 ? -8.752 3.253 11.723 1.00 95.81 108 LEU A C 1
ATOM 858 O O . LEU A 1 108 ? -9.591 3.099 12.611 1.00 95.81 108 LEU A O 1
ATOM 862 N N . LEU A 1 109 ? -7.547 2.680 11.779 1.00 94.75 109 LEU A N 1
ATOM 863 C CA . LEU A 1 109 ? -7.115 1.858 12.912 1.00 94.75 109 LEU A CA 1
ATOM 864 C C . LEU A 1 109 ? -7.119 2.656 14.220 1.00 94.75 109 LEU A C 1
ATOM 866 O O . LEU A 1 109 ? -7.562 2.146 15.249 1.00 94.75 109 LEU A O 1
ATOM 870 N N . GLN A 1 110 ? -6.673 3.914 14.182 1.00 96.81 110 GLN A N 1
ATOM 871 C CA . GLN A 1 110 ? -6.693 4.790 15.350 1.00 96.81 110 GLN A CA 1
ATOM 872 C C . GLN A 1 110 ? -8.124 5.092 15.812 1.00 96.81 110 GLN A C 1
ATOM 874 O O . GLN A 1 110 ? -8.394 5.061 17.013 1.00 96.81 110 GLN A O 1
ATOM 879 N N . THR A 1 111 ? -9.051 5.349 14.885 1.00 95.62 111 THR A N 1
ATOM 880 C CA . THR A 1 111 ? -10.474 5.532 15.201 1.00 95.62 111 THR A CA 1
ATOM 881 C C . THR A 1 111 ? -11.053 4.296 15.884 1.00 95.62 111 THR A C 1
ATOM 883 O O . THR A 1 111 ? -11.699 4.426 16.924 1.00 95.62 111 THR A O 1
ATOM 886 N N . HIS A 1 112 ? -10.777 3.100 15.359 1.00 93.06 112 HIS A N 1
ATOM 887 C CA . HIS A 1 112 ? -11.248 1.847 15.956 1.00 93.06 112 HIS A CA 1
ATOM 888 C C . HIS A 1 112 ? -10.657 1.601 17.344 1.00 93.06 112 HIS A C 1
ATOM 890 O O . HIS A 1 112 ? -11.385 1.228 18.263 1.00 93.06 112 HIS A O 1
ATOM 896 N N . LEU A 1 113 ? -9.362 1.867 17.533 1.00 95.31 113 LEU A N 1
ATOM 897 C CA . LEU A 1 113 ? -8.713 1.758 18.841 1.00 95.31 113 LEU A CA 1
ATOM 898 C C . LEU A 1 113 ? -9.345 2.706 19.870 1.00 95.31 113 LEU A C 1
ATOM 900 O O . LEU A 1 113 ? -9.604 2.303 21.004 1.00 95.31 113 LEU A O 1
ATOM 904 N N . ASN A 1 114 ? -9.623 3.950 19.474 1.00 95.62 114 ASN A N 1
ATOM 905 C CA . ASN A 1 114 ? -10.288 4.921 20.340 1.00 95.62 114 ASN A CA 1
ATOM 906 C C . ASN A 1 114 ? -11.698 4.449 20.723 1.00 95.62 114 ASN A C 1
ATOM 908 O O . ASN A 1 114 ? -12.034 4.458 21.903 1.00 95.62 114 ASN A O 1
ATOM 912 N N . ALA A 1 115 ? -12.478 3.940 19.765 1.00 93.94 115 ALA A N 1
ATOM 913 C CA . ALA A 1 115 ? -13.814 3.412 20.036 1.00 93.94 115 ALA A CA 1
ATOM 914 C C . ALA A 1 115 ? -13.791 2.238 21.034 1.00 93.94 115 ALA A C 1
ATOM 916 O O . ALA A 1 115 ? -14.617 2.177 21.943 1.00 93.94 115 ALA A O 1
ATOM 917 N N . VAL A 1 116 ? -12.825 1.320 20.910 1.00 94.19 116 VAL A N 1
ATOM 918 C CA . VAL A 1 116 ? -12.650 0.211 21.865 1.00 94.19 116 VAL A CA 1
ATOM 919 C C . VAL A 1 116 ? -12.278 0.724 23.261 1.00 94.19 116 VAL A C 1
ATOM 921 O O . VAL A 1 116 ? -12.792 0.211 24.257 1.00 94.19 116 VAL A O 1
ATOM 924 N N . ASN A 1 117 ? -11.428 1.750 23.354 1.00 95.06 117 ASN A N 1
ATOM 925 C CA . ASN A 1 117 ? -11.079 2.372 24.632 1.00 95.06 117 ASN A CA 1
ATOM 926 C C . ASN A 1 117 ? -12.292 3.031 25.303 1.00 95.06 117 ASN A C 1
ATOM 928 O O . ASN A 1 117 ? -12.512 2.809 26.494 1.00 95.06 117 ASN A O 1
ATOM 932 N N . ASP A 1 118 ? -13.099 3.777 24.548 1.00 95.00 118 ASP A N 1
ATOM 933 C CA . ASP A 1 118 ? -14.308 4.431 25.059 1.00 95.00 118 ASP A CA 1
ATOM 934 C C . ASP A 1 118 ? -15.322 3.398 25.579 1.00 95.00 118 ASP A C 1
ATOM 936 O O . ASP A 1 118 ? -15.882 3.552 26.667 1.00 95.00 118 ASP A O 1
ATOM 940 N N . LEU A 1 119 ? -15.505 2.292 24.846 1.00 93.56 119 LEU A N 1
ATOM 941 C CA . LEU A 1 119 ? -16.362 1.181 25.271 1.00 93.56 119 LEU A CA 1
ATOM 942 C C . LEU A 1 119 ? -15.852 0.516 26.557 1.00 93.56 119 LEU A C 1
ATOM 944 O O . LEU A 1 119 ? -16.639 0.244 27.464 1.00 93.56 119 LEU A O 1
ATOM 948 N N . SER A 1 120 ? -14.541 0.288 26.662 1.00 94.06 120 SER A N 1
ATOM 949 C CA . SER A 1 120 ? -13.917 -0.271 27.867 1.00 94.06 120 SER A CA 1
ATOM 950 C C . SER A 1 120 ? -14.155 0.619 29.094 1.00 94.06 120 SER A C 1
ATOM 952 O O . SER A 1 120 ? -14.561 0.130 30.151 1.00 94.06 120 SER A O 1
ATOM 954 N N . GLN A 1 121 ? -13.993 1.938 28.949 1.00 93.00 121 GLN A N 1
ATOM 955 C CA . GLN A 1 121 ? -14.247 2.901 30.026 1.00 93.00 121 GLN A CA 1
ATOM 956 C C . GLN A 1 121 ? -15.726 2.943 30.430 1.00 93.00 121 GLN A C 1
ATOM 958 O O . GLN A 1 121 ? -16.041 2.915 31.622 1.00 93.00 121 GLN A O 1
ATOM 963 N N . ALA A 1 122 ? -16.647 2.949 29.462 1.00 90.94 122 ALA A N 1
ATOM 964 C CA . ALA A 1 122 ? -18.085 2.900 29.730 1.00 90.94 122 ALA A CA 1
ATOM 965 C C . ALA A 1 122 ? -18.489 1.637 30.512 1.00 90.94 122 ALA A C 1
ATOM 967 O O . ALA A 1 122 ? -19.295 1.716 31.443 1.00 90.94 122 ALA A O 1
ATOM 968 N N . MET A 1 123 ? -17.902 0.480 30.189 1.00 88.38 123 MET A N 1
ATOM 969 C CA . MET A 1 123 ? -18.142 -0.760 30.933 1.00 88.38 123 MET A CA 1
ATOM 970 C C . MET A 1 123 ? -17.631 -0.688 32.376 1.00 88.38 123 MET A C 1
ATOM 972 O O . MET A 1 123 ? -18.333 -1.128 33.285 1.00 88.38 123 MET A O 1
ATOM 976 N N . GLN A 1 124 ? -16.448 -0.112 32.605 1.00 86.38 124 GLN A N 1
ATOM 977 C CA . GLN A 1 124 ? -15.898 0.059 33.956 1.00 86.38 124 GLN A CA 1
ATOM 978 C C . GLN A 1 124 ? -16.777 0.973 34.820 1.00 86.38 124 GLN A C 1
ATOM 980 O O . GLN A 1 124 ? -17.083 0.635 35.963 1.00 86.38 124 GLN A O 1
ATOM 985 N N . LEU A 1 125 ? -17.245 2.093 34.261 1.00 81.94 125 LEU A N 1
ATOM 986 C CA . LEU A 1 125 ? -18.154 3.012 34.951 1.00 81.94 125 LEU A CA 1
ATOM 987 C C . LEU A 1 125 ? -19.513 2.366 35.249 1.00 81.94 125 LEU A C 1
ATOM 989 O O . LEU A 1 125 ? -20.066 2.566 36.329 1.00 81.94 125 LEU A O 1
ATOM 993 N N . SER A 1 126 ? -20.038 1.551 34.329 1.00 76.75 126 SER A N 1
ATOM 994 C CA . SER A 1 126 ? -21.278 0.803 34.561 1.00 76.75 126 SER A CA 1
ATOM 995 C C . SER A 1 126 ? -21.126 -0.285 35.630 1.00 76.75 126 SER A C 1
ATOM 997 O O . SER A 1 126 ? -22.091 -0.545 36.346 1.00 76.75 126 SER A O 1
ATOM 999 N N . GLY A 1 127 ? -19.955 -0.920 35.741 1.00 72.50 127 GLY A N 1
ATOM 1000 C CA . GLY A 1 127 ? -19.653 -1.879 36.807 1.00 72.50 127 GLY A CA 1
ATOM 1001 C C . GLY A 1 127 ? -19.601 -1.211 38.182 1.00 72.50 127 GLY A C 1
ATOM 1002 O O . GLY A 1 127 ? -20.269 -1.666 39.104 1.00 72.50 127 GLY A O 1
ATOM 1003 N N . LEU A 1 128 ? -18.908 -0.073 38.282 1.00 67.19 128 LEU A N 1
ATOM 1004 C CA . LEU A 1 128 ? -18.828 0.724 39.513 1.00 67.19 128 LEU A CA 1
ATOM 1005 C C . LEU A 1 128 ? -20.193 1.258 39.970 1.00 67.19 128 LEU A C 1
ATOM 1007 O O . LEU A 1 128 ? -20.459 1.315 41.166 1.00 67.19 128 LEU A O 1
ATOM 1011 N N . ALA A 1 129 ? -21.072 1.632 39.036 1.00 61.88 129 ALA A N 1
ATOM 1012 C CA . ALA A 1 129 ? -22.428 2.063 39.371 1.00 61.88 129 ALA A CA 1
ATOM 1013 C C . ALA A 1 129 ? -23.275 0.927 39.977 1.00 61.88 129 ALA A C 1
ATOM 1015 O O . ALA A 1 129 ? -24.067 1.185 40.875 1.00 61.88 129 ALA A O 1
ATOM 1016 N N . LYS A 1 130 ? -23.079 -0.324 39.535 1.00 61.75 130 LYS A N 1
ATOM 1017 C CA . LYS A 1 130 ? -23.787 -1.490 40.090 1.00 61.75 130 LYS A CA 1
ATOM 1018 C C . LYS A 1 130 ? -23.298 -1.875 41.488 1.00 61.75 130 LYS A C 1
ATOM 1020 O O . LYS A 1 130 ? -24.115 -2.265 42.305 1.00 61.75 130 LYS A O 1
ATOM 1025 N N . GLU A 1 131 ? -22.005 -1.724 41.779 1.00 60.84 131 GLU A N 1
ATOM 1026 C CA . GLU A 1 131 ? -21.445 -1.980 43.121 1.00 60.84 131 GLU A CA 1
ATOM 1027 C C . GLU A 1 131 ? -21.875 -0.940 44.173 1.00 60.84 131 GLU A C 1
ATOM 1029 O O . GLU A 1 131 ? -21.804 -1.208 45.365 1.00 60.84 131 GLU A O 1
ATOM 1034 N N . LEU A 1 132 ? -22.311 0.251 43.748 1.00 59.84 132 LEU A N 1
ATOM 1035 C CA . LEU A 1 132 ? -22.837 1.307 44.626 1.00 59.84 132 LEU A CA 1
ATOM 1036 C C . LEU A 1 132 ? -24.351 1.193 44.887 1.00 59.84 132 LEU A C 1
ATOM 1038 O O . LEU A 1 132 ? -24.866 1.908 45.747 1.00 59.84 132 LEU A O 1
ATOM 1042 N N . GLU A 1 133 ? -25.055 0.338 44.141 1.00 55.44 133 GLU A N 1
ATOM 1043 C CA . GLU A 1 133 ? -26.494 0.071 44.288 1.00 55.44 133 GLU A CA 1
ATOM 1044 C C . GLU A 1 133 ? -26.802 -1.224 45.078 1.00 55.44 133 GLU A C 1
ATOM 1046 O O . GLU A 1 133 ? -27.971 -1.464 45.392 1.00 55.44 133 GLU A O 1
ATOM 1051 N N . GLU A 1 134 ? -25.783 -2.023 45.430 1.00 49.06 134 GLU A N 1
ATOM 1052 C CA . GLU A 1 134 ? -25.854 -3.183 46.350 1.00 49.06 134 GLU A CA 1
ATOM 1053 C C . GLU A 1 134 ? -25.435 -2.819 47.786 1.00 49.06 134 GLU A C 1
ATOM 1055 O O . GLU A 1 134 ? -26.077 -3.346 48.729 1.00 49.06 134 GLU A O 1
#

Solvent-accessible surface area (backbone atoms only — not comparable to full-atom values): 7357 Å² total; per-residue (Å²): 135,85,83,81,88,81,74,60,70,66,54,55,51,52,51,54,54,52,51,51,52,51,53,53,41,55,51,26,46,51,49,28,54,50,24,50,51,54,35,40,50,54,48,49,51,51,38,51,27,69,73,68,73,51,87,70,62,61,67,61,51,49,51,50,46,55,52,24,53,52,47,29,56,51,23,49,61,52,35,60,79,64,65,43,76,72,55,48,53,52,51,49,54,56,50,50,55,43,48,53,50,52,50,52,36,51,50,52,52,51,54,52,53,49,52,53,51,53,53,53,51,52,52,52,55,54,51,56,55,54,68,74,74,110

Sequence (134 aa):
MSVVQYGDDSFAAKAKALDNNLIDRDWAMTKFVAAVKGLAQVVDYESNMLESSGIPDYEEINLCKIRGLRDLNKSMSDVRRYMNQDIEHEVESLLSDLQKKLQRNSELLQTHLNAVNDLSQAMQLSGLAKELEE

Radius of gyration: 27.06 Å; Cα contacts (8 Å, |Δi|>4): 56; chains: 1; bounding box: 72×26×98 Å

pLDDT: mean 86.98, std 15.24, range [38.31, 98.19]

Foldseek 3Di:
DDDDPDDDPVVVVVVVVVVVVVVLLVVLVVQLLVLLVQLLVLLVVLLVCLVVVHDDPVVVSVVSNVVSVVSNVVSVVSNVVVDDPVSVVVSVVSVVVSVVSNVSSVVSVVVVVVVVVVVVVVVVVVVVVVVVVD

Organism: NCBI:txid1094555